Protein AF-A0A953QB71-F1 (afdb_monomer_lite)

Structure (mmCIF, N/CA/C/O backbone):
data_AF-A0A953QB71-F1
#
_entry.id   AF-A0A953QB71-F1
#
loop_
_atom_site.group_PDB
_atom_site.id
_atom_site.type_symbol
_atom_site.label_atom_id
_atom_site.label_alt_id
_atom_site.label_comp_id
_atom_site.label_asym_id
_atom_site.label_entity_id
_atom_site.label_seq_id
_atom_site.pdbx_PDB_ins_code
_atom_site.Cartn_x
_atom_site.Cartn_y
_atom_site.Cartn_z
_atom_site.occupancy
_atom_site.B_iso_or_equiv
_atom_site.auth_seq_id
_atom_site.auth_comp_id
_atom_site.auth_asym_id
_atom_site.auth_atom_id
_atom_site.pdbx_PDB_model_num
ATOM 1 N N . MET A 1 1 ? 0.866 -4.649 -77.206 1.00 40.03 1 MET A N 1
ATOM 2 C CA . MET A 1 1 ? 0.146 -5.845 -77.687 1.00 40.03 1 MET A CA 1
ATOM 3 C C . MET A 1 1 ? -0.414 -6.542 -76.457 1.00 40.03 1 MET A C 1
ATOM 5 O O . MET A 1 1 ? 0.351 -7.137 -75.714 1.00 40.03 1 MET A O 1
ATOM 9 N N . SER A 1 2 ? -1.701 -6.334 -76.179 1.00 46.75 2 SER A N 1
ATOM 10 C CA . SER A 1 2 ? -2.463 -7.038 -75.133 1.00 46.75 2 SER A CA 1
ATOM 11 C C . SER A 1 2 ? -2.874 -8.429 -75.635 1.00 46.75 2 SER A C 1
ATOM 13 O O . SER A 1 2 ? -2.916 -8.631 -76.852 1.00 46.75 2 SER A O 1
ATOM 15 N N . PRO A 1 3 ? -3.159 -9.384 -74.734 1.00 53.62 3 PRO A N 1
ATOM 16 C CA . PRO A 1 3 ? -4.562 -9.783 -74.500 1.00 53.62 3 PRO A CA 1
ATOM 17 C C . PRO A 1 3 ? -4.849 -10.086 -73.002 1.00 53.62 3 PRO A C 1
ATOM 19 O O . PRO A 1 3 ? -3.981 -10.564 -72.286 1.00 53.62 3 PRO A O 1
ATOM 22 N N . THR A 1 4 ? -5.943 -9.591 -72.415 1.00 41.16 4 THR A N 1
ATOM 23 C CA . THR A 1 4 ? -7.303 -10.184 -72.307 1.00 41.16 4 THR A CA 1
ATOM 24 C C . THR A 1 4 ? -7.547 -10.933 -70.986 1.00 41.16 4 THR A C 1
ATOM 26 O O . THR A 1 4 ? -6.951 -11.964 -70.698 1.00 41.16 4 THR A O 1
ATOM 29 N N . THR A 1 5 ? -8.487 -10.377 -70.219 1.00 43.94 5 THR A N 1
ATOM 30 C CA . THR A 1 5 ? -9.169 -10.856 -69.006 1.00 43.94 5 THR A CA 1
ATOM 31 C C . THR A 1 5 ? -9.955 -12.158 -69.210 1.00 43.94 5 THR A C 1
ATOM 33 O O . THR A 1 5 ? -10.605 -12.314 -70.239 1.00 43.94 5 THR A O 1
ATOM 36 N N . ALA A 1 6 ? -10.038 -13.009 -68.178 1.00 42.91 6 ALA A N 1
ATOM 37 C CA . ALA A 1 6 ? -11.195 -13.888 -67.974 1.00 42.91 6 ALA A CA 1
ATOM 38 C C . ALA A 1 6 ? -11.439 -14.174 -66.479 1.00 42.91 6 ALA A C 1
ATOM 40 O O . ALA A 1 6 ? -10.705 -14.914 -65.828 1.00 42.91 6 ALA A O 1
ATOM 41 N N . THR A 1 7 ? -12.509 -13.573 -65.967 1.00 37.69 7 THR A N 1
ATOM 42 C CA . THR A 1 7 ? -13.225 -13.935 -64.740 1.00 37.69 7 THR A CA 1
ATOM 43 C C . THR A 1 7 ? -13.902 -15.293 -64.922 1.00 37.69 7 THR A C 1
ATOM 45 O O . THR A 1 7 ? -14.541 -15.505 -65.950 1.00 37.69 7 THR A O 1
ATOM 48 N N . GLN A 1 8 ? -13.853 -16.175 -63.918 1.00 46.75 8 GLN A N 1
ATOM 49 C CA . GLN A 1 8 ? -14.804 -17.285 -63.808 1.00 46.75 8 GLN A CA 1
ATOM 50 C C . GLN A 1 8 ? -15.372 -17.383 -62.391 1.00 46.75 8 GLN A C 1
ATOM 52 O O . GLN A 1 8 ? -14.680 -17.666 -61.417 1.00 46.75 8 GLN A O 1
ATOM 57 N N . THR A 1 9 ? -16.672 -17.116 -62.331 1.00 35.12 9 THR A N 1
ATOM 58 C CA . THR A 1 9 ? -17.599 -17.379 -61.237 1.00 35.12 9 THR A CA 1
ATOM 59 C C . THR A 1 9 ? -18.043 -18.838 -61.332 1.00 35.12 9 THR A C 1
ATOM 61 O O . THR A 1 9 ? -18.484 -19.265 -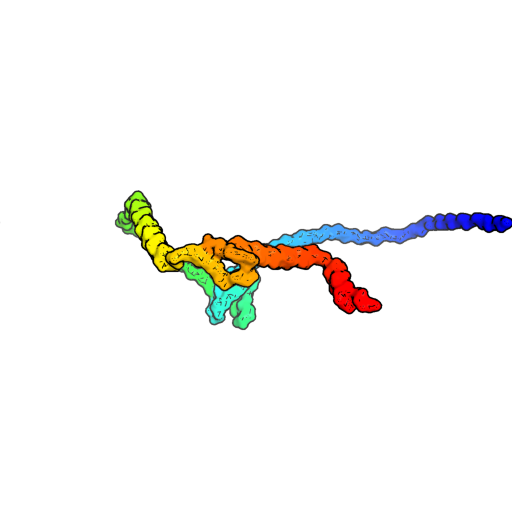62.396 1.00 35.12 9 THR A O 1
ATOM 64 N N . ALA A 1 10 ? -17.979 -19.591 -60.234 1.00 38.28 10 ALA A N 1
ATOM 65 C CA . ALA A 1 10 ? -18.634 -20.893 -60.124 1.00 38.28 10 ALA A CA 1
ATOM 66 C C . ALA A 1 10 ? -19.498 -20.919 -58.859 1.00 38.28 10 ALA A C 1
ATOM 68 O O . ALA A 1 10 ? -19.011 -21.013 -57.735 1.00 38.28 10 ALA A O 1
ATOM 69 N N . THR A 1 11 ? -20.803 -20.789 -59.077 1.00 34.62 11 THR A N 1
ATOM 70 C CA . THR A 1 11 ? -21.875 -21.067 -58.123 1.00 34.62 11 THR A CA 1
ATOM 71 C C . THR A 1 11 ? -22.169 -22.561 -58.157 1.00 34.62 11 THR A C 1
ATOM 73 O O . THR A 1 11 ? -22.487 -23.070 -59.227 1.00 34.62 11 THR A O 1
ATOM 76 N N . ILE A 1 12 ? -22.155 -23.248 -57.011 1.00 43.28 12 ILE A N 1
ATOM 77 C CA . ILE A 1 12 ? -22.913 -24.496 -56.835 1.00 43.28 12 ILE A CA 1
ATOM 78 C C . ILE A 1 12 ? -23.574 -24.479 -55.450 1.00 43.28 12 ILE A C 1
ATOM 80 O O . ILE A 1 12 ? -22.920 -24.269 -54.431 1.00 43.28 12 ILE A O 1
ATOM 84 N N . GLN A 1 13 ? -24.898 -24.631 -55.463 1.00 36.22 13 GLN A N 1
ATOM 85 C CA . GLN A 1 13 ? -25.812 -24.735 -54.326 1.00 36.22 13 GLN A CA 1
ATOM 86 C C . GLN A 1 13 ? -26.058 -26.206 -53.944 1.00 36.22 13 GLN A C 1
ATOM 88 O O . GLN A 1 13 ? -25.992 -27.085 -54.800 1.00 36.22 13 GLN A O 1
ATOM 93 N N . GLY A 1 14 ? -26.480 -26.421 -52.692 1.00 32.81 14 GLY A N 1
ATOM 94 C CA . GLY A 1 14 ? -27.093 -27.657 -52.176 1.00 32.81 14 GLY A CA 1
ATOM 95 C C . GLY A 1 14 ? -26.125 -28.457 -51.299 1.00 32.81 14 GLY A C 1
ATOM 96 O O . GLY A 1 14 ? -25.030 -28.775 -51.729 1.00 32.81 14 GLY A O 1
ATOM 97 N N . GLY A 1 15 ? -26.394 -28.810 -50.045 1.00 33.06 15 GLY A N 1
ATOM 98 C CA . GLY A 1 15 ? -27.622 -28.867 -49.257 1.00 33.06 15 GLY A CA 1
ATOM 99 C C . GLY A 1 15 ? -27.501 -30.121 -48.379 1.00 33.06 15 GLY A C 1
ATOM 100 O O . GLY A 1 15 ? -27.396 -31.214 -48.923 1.00 33.06 15 GLY A O 1
ATOM 101 N N . GLY A 1 16 ? -27.455 -29.991 -47.045 1.00 31.20 16 GLY A N 1
ATOM 102 C CA . GLY A 1 16 ? -27.314 -31.167 -46.174 1.00 31.20 16 GLY A CA 1
ATOM 103 C C . GLY A 1 16 ? -26.986 -30.899 -44.700 1.00 31.20 16 GLY A C 1
ATOM 104 O O . GLY A 1 16 ? -25.840 -31.025 -44.301 1.00 31.20 16 GLY A O 1
ATOM 105 N N . GLN A 1 17 ? -28.042 -30.631 -43.924 1.00 42.06 17 GLN A N 1
ATOM 106 C CA . GLN A 1 17 ? -28.232 -30.833 -42.472 1.00 42.06 17 GLN A CA 1
ATOM 107 C C . GLN A 1 17 ? -27.485 -29.957 -41.430 1.00 42.06 17 GLN A C 1
ATOM 109 O O . GLN A 1 17 ? -26.260 -29.973 -41.349 1.00 42.06 17 GLN A O 1
ATOM 114 N N . PRO A 1 18 ? -28.229 -29.268 -40.531 1.00 39.47 18 PRO A N 1
ATOM 115 C CA . PRO A 1 18 ? -27.667 -28.620 -39.352 1.00 39.47 18 PRO A CA 1
ATOM 116 C C . PRO A 1 18 ? -27.512 -29.626 -38.203 1.00 39.47 18 PRO A C 1
ATOM 118 O O . PRO A 1 18 ? -28.483 -30.222 -37.735 1.00 39.47 18 PRO A O 1
ATOM 121 N N . ILE A 1 19 ? -26.287 -29.779 -37.701 1.00 47.84 19 ILE A N 1
ATOM 122 C CA . ILE A 1 19 ? -26.039 -30.420 -36.410 1.00 47.84 19 ILE A CA 1
ATOM 123 C C . ILE A 1 19 ? -26.512 -29.430 -35.344 1.00 47.84 19 ILE A C 1
ATOM 125 O O . ILE A 1 19 ? -25.904 -28.380 -35.139 1.00 47.84 19 ILE A O 1
ATOM 129 N N . ALA A 1 20 ? -27.630 -29.740 -34.692 1.00 38.66 20 ALA A N 1
ATOM 130 C CA . ALA A 1 20 ? -28.132 -28.982 -33.559 1.00 38.66 20 ALA A CA 1
ATOM 131 C C . ALA A 1 20 ? -27.143 -29.104 -32.389 1.00 38.66 20 ALA A C 1
ATOM 133 O O . ALA A 1 20 ? -27.207 -30.030 -31.583 1.00 38.66 20 ALA A O 1
ATOM 134 N N . HIS A 1 21 ? -26.204 -28.166 -32.285 1.00 44.44 21 HIS A N 1
ATOM 135 C CA . HIS A 1 21 ? -25.543 -27.884 -31.021 1.00 44.44 21 HIS A CA 1
ATOM 136 C C . HIS A 1 21 ? -26.562 -27.182 -30.129 1.00 44.44 21 HIS A C 1
ATOM 138 O O . HIS A 1 21 ? -26.793 -25.979 -30.234 1.00 44.44 21 HIS A O 1
ATOM 144 N N . ALA A 1 22 ? -27.215 -27.974 -29.278 1.00 44.41 22 ALA A N 1
ATOM 145 C CA . ALA A 1 22 ? -27.935 -27.476 -28.121 1.00 44.41 22 ALA A CA 1
ATOM 146 C C . ALA A 1 22 ? -26.944 -26.679 -27.262 1.00 44.41 22 ALA A C 1
ATOM 148 O O . ALA A 1 22 ? -26.186 -27.234 -26.469 1.00 44.41 22 ALA A O 1
ATOM 149 N N . ASN A 1 23 ? -26.920 -25.367 -27.480 1.00 46.09 23 ASN A N 1
ATOM 150 C CA . ASN A 1 23 ? -26.159 -24.414 -26.698 1.00 46.09 23 ASN A CA 1
ATOM 151 C C . ASN A 1 23 ? -26.864 -24.286 -25.341 1.00 46.09 23 ASN A C 1
ATOM 153 O O . ASN A 1 23 ? -27.736 -23.439 -25.149 1.00 46.09 23 ASN A O 1
ATOM 157 N N . GLN A 1 24 ? -26.573 -25.214 -24.427 1.00 53.22 24 GLN A N 1
ATOM 158 C CA . GLN A 1 24 ? -26.956 -25.059 -23.031 1.00 53.22 24 GLN A CA 1
ATOM 159 C C . GLN A 1 24 ? -26.261 -23.802 -22.493 1.00 53.22 24 GLN A C 1
ATOM 161 O O . GLN A 1 24 ? -25.037 -23.702 -22.609 1.00 53.22 24 GLN A O 1
ATOM 166 N N . PRO A 1 25 ? -26.991 -22.850 -21.887 1.00 50.00 25 PRO A N 1
ATOM 167 C CA . PRO A 1 25 ? -26.343 -21.769 -21.165 1.00 50.00 25 PRO A CA 1
ATOM 168 C C . PRO A 1 25 ? -25.494 -22.390 -20.045 1.00 50.00 25 PRO A C 1
ATOM 170 O O . PRO A 1 25 ? -25.961 -23.325 -19.382 1.00 50.00 25 PRO A O 1
ATOM 173 N N . PRO A 1 26 ? -24.255 -21.921 -19.814 1.00 47.56 26 PRO A N 1
ATOM 174 C CA . PRO A 1 26 ? -23.462 -22.420 -18.707 1.00 47.56 26 PRO A CA 1
ATOM 175 C C . PRO A 1 26 ? -24.247 -22.162 -17.424 1.00 47.56 26 PRO A C 1
ATOM 177 O O . PRO A 1 26 ? -24.560 -21.016 -17.098 1.00 47.56 26 PRO A O 1
ATOM 180 N N . ALA A 1 27 ? -24.589 -23.239 -16.712 1.00 52.16 27 ALA A N 1
ATOM 181 C CA . ALA A 1 27 ? -25.122 -23.152 -15.365 1.00 52.16 27 ALA A CA 1
ATOM 182 C C . ALA A 1 27 ? -24.205 -22.213 -14.581 1.00 52.16 27 ALA A C 1
ATOM 184 O O . ALA A 1 27 ? -23.016 -22.504 -14.410 1.00 52.16 27 ALA A O 1
ATOM 185 N N . ALA A 1 28 ? -24.748 -21.064 -14.174 1.00 51.22 28 ALA A N 1
ATOM 186 C CA . ALA A 1 28 ? -24.052 -20.107 -13.343 1.00 51.22 28 ALA A CA 1
ATOM 187 C C . ALA A 1 28 ? -23.541 -20.870 -12.122 1.00 51.22 28 ALA A C 1
ATOM 189 O O . ALA A 1 28 ? -24.310 -21.269 -11.245 1.00 51.22 28 ALA A O 1
ATOM 190 N N . ARG A 1 29 ? -22.233 -21.137 -12.094 1.00 55.41 29 ARG A N 1
ATOM 191 C CA . ARG A 1 29 ? -21.569 -21.630 -10.898 1.00 55.41 29 ARG A CA 1
ATOM 192 C C . ARG A 1 29 ? -21.697 -20.494 -9.906 1.00 55.41 29 ARG A C 1
ATOM 194 O O . ARG A 1 29 ? -20.948 -19.526 -9.978 1.00 55.41 29 ARG A O 1
ATOM 201 N N . VAL A 1 30 ? -22.693 -20.584 -9.029 1.00 55.72 30 VAL A N 1
ATOM 202 C CA . VAL A 1 30 ? -22.772 -19.748 -7.838 1.00 55.72 30 VAL A CA 1
ATOM 203 C C . VAL A 1 30 ? -21.453 -19.990 -7.124 1.00 55.72 30 VAL A C 1
ATOM 205 O O . VAL A 1 30 ? -21.233 -21.075 -6.587 1.00 55.72 30 VAL A O 1
ATOM 208 N N . ALA A 1 31 ? -20.533 -19.032 -7.237 1.00 57.47 31 ALA A N 1
ATOM 209 C CA . ALA A 1 31 ? -19.240 -19.106 -6.593 1.00 57.47 31 ALA A CA 1
ATOM 210 C C . ALA A 1 31 ? -19.512 -19.356 -5.110 1.00 57.47 31 ALA A C 1
ATOM 212 O O . ALA A 1 31 ? -20.101 -18.520 -4.420 1.00 57.47 31 ALA A O 1
ATOM 213 N N . SER A 1 32 ? -19.187 -20.561 -4.638 1.00 63.44 32 SER A N 1
ATOM 214 C CA . SER A 1 32 ? -19.347 -20.901 -3.236 1.00 63.44 32 SER A CA 1
ATOM 215 C C . SER A 1 32 ? -18.471 -19.932 -2.462 1.00 63.44 32 SER A C 1
ATOM 217 O O . SER A 1 32 ? -17.256 -19.909 -2.671 1.00 63.44 32 SER A O 1
ATOM 219 N N . LYS A 1 33 ? -19.103 -19.112 -1.618 1.00 69.00 33 LYS A N 1
ATOM 220 C CA . LYS A 1 33 ? -18.431 -18.185 -0.703 1.00 69.00 33 LYS A CA 1
ATOM 221 C C . LYS A 1 33 ? -17.224 -18.899 -0.085 1.00 69.00 33 LYS A C 1
ATOM 223 O O . LYS A 1 33 ? -17.383 -20.061 0.309 1.00 69.00 33 LYS A O 1
ATOM 228 N N . PRO A 1 34 ? -16.043 -18.260 -0.020 1.00 70.44 34 PRO A N 1
ATOM 229 C CA . PRO A 1 34 ? -14.861 -18.903 0.532 1.00 70.44 34 PRO A CA 1
ATOM 230 C C . PRO A 1 34 ? -15.196 -19.401 1.937 1.00 70.44 34 PRO A C 1
ATOM 232 O O . PRO A 1 34 ? -15.633 -18.635 2.798 1.00 70.44 34 PRO A O 1
ATOM 235 N N . ALA A 1 35 ? -15.080 -20.713 2.142 1.00 80.31 35 ALA A N 1
ATOM 236 C CA . ALA A 1 35 ? -15.343 -21.307 3.438 1.00 80.31 35 ALA A CA 1
ATOM 237 C C . ALA A 1 35 ? -14.288 -20.786 4.418 1.00 80.31 35 ALA A C 1
ATOM 239 O O . ALA A 1 35 ? -13.093 -21.001 4.217 1.00 80.31 35 ALA A O 1
ATOM 240 N N . GLY A 1 36 ? -14.729 -20.098 5.472 1.00 87.50 36 GLY A N 1
ATOM 241 C CA . GLY A 1 36 ? -13.851 -19.707 6.570 1.00 87.50 36 GLY A CA 1
ATOM 242 C C . GLY A 1 36 ? -13.292 -20.926 7.310 1.00 87.50 36 GLY A C 1
ATOM 243 O O . GLY A 1 36 ? -13.640 -22.079 7.035 1.00 87.50 36 GLY A O 1
ATOM 244 N N . PHE A 1 37 ? -12.433 -20.684 8.292 1.00 90.19 37 PHE A N 1
ATOM 245 C CA . PHE A 1 37 ? -11.950 -21.743 9.173 1.00 90.19 37 PHE A CA 1
ATOM 246 C C . PHE A 1 37 ? -13.048 -22.153 10.164 1.00 90.19 37 PHE A C 1
ATOM 248 O O . PHE A 1 37 ? -13.728 -21.305 10.734 1.00 90.19 37 PHE A O 1
ATOM 255 N N . GLY A 1 38 ? -13.239 -23.462 10.351 1.00 90.12 38 GLY A N 1
ATOM 256 C CA . GLY A 1 38 ? -14.113 -23.991 11.402 1.00 90.12 38 GLY A CA 1
ATOM 257 C C . GLY A 1 38 ? -13.363 -24.174 12.722 1.00 90.12 38 GLY A C 1
ATOM 258 O O . GLY A 1 38 ? -12.153 -23.970 12.786 1.00 90.12 38 GLY A O 1
ATOM 259 N N . LEU A 1 39 ? -14.066 -24.637 13.758 1.00 92.06 39 LEU A N 1
ATOM 260 C CA . LEU A 1 39 ? -13.482 -24.966 15.066 1.00 92.06 39 LEU A CA 1
ATOM 261 C C . LEU A 1 39 ? -12.329 -25.982 14.946 1.00 92.06 39 LEU A C 1
ATOM 263 O O . LEU A 1 39 ? -12.334 -26.806 14.017 1.00 92.06 39 LEU A O 1
ATOM 267 N N . PRO A 1 40 ? -11.346 -25.947 15.864 1.00 94.12 40 PRO A N 1
ATOM 268 C CA . PRO A 1 40 ? -10.168 -26.796 15.773 1.00 94.12 40 PRO A CA 1
ATOM 269 C C . PRO A 1 40 ? -10.548 -28.273 15.899 1.00 94.12 40 PRO A C 1
ATOM 271 O O . PRO A 1 40 ? -11.559 -28.632 16.506 1.00 94.12 40 PRO A O 1
ATOM 274 N N . CYS A 1 41 ? -9.740 -29.155 15.315 1.00 94.62 41 CYS A N 1
ATOM 275 C CA . CYS A 1 41 ? -9.927 -30.592 15.477 1.00 94.62 41 CYS A CA 1
ATOM 276 C C . CYS A 1 41 ? -9.815 -30.995 16.956 1.00 94.62 41 CYS A C 1
ATOM 278 O O . CYS A 1 41 ? -8.875 -30.586 17.633 1.00 94.62 41 CYS A O 1
ATOM 280 N N . ALA A 1 42 ? -10.716 -31.851 17.441 1.00 94.19 42 ALA A N 1
ATOM 281 C CA . ALA A 1 42 ? -10.694 -32.319 18.827 1.00 94.19 42 ALA A CA 1
ATOM 282 C C . ALA A 1 42 ? -9.425 -33.126 19.170 1.00 94.19 42 ALA A C 1
ATOM 284 O O . ALA A 1 42 ? -8.942 -33.070 20.296 1.00 94.19 42 ALA A O 1
ATOM 285 N N . LYS A 1 43 ? -8.851 -33.840 18.189 1.00 92.69 43 LYS A N 1
ATOM 286 C CA . LYS A 1 43 ? -7.681 -34.710 18.394 1.00 92.69 43 LYS A CA 1
ATOM 287 C C . LYS A 1 43 ? -6.350 -33.963 18.312 1.00 92.69 43 LYS A C 1
ATOM 289 O O . LYS A 1 43 ? -5.521 -34.099 19.201 1.00 92.69 43 LYS A O 1
ATOM 294 N N . CYS A 1 44 ? -6.132 -33.184 17.250 1.00 94.19 44 CYS A N 1
ATOM 295 C CA . CYS A 1 44 ? -4.839 -32.528 16.993 1.00 94.19 44 CYS A CA 1
ATOM 296 C C . CYS A 1 44 ? -4.861 -31.000 17.141 1.00 94.19 44 CYS A C 1
ATOM 298 O O . CYS A 1 44 ? -3.846 -30.355 16.905 1.00 94.19 44 CYS A O 1
ATOM 300 N N . LYS A 1 45 ? -6.007 -30.407 17.507 1.00 93.56 45 LYS A N 1
ATOM 301 C CA . LYS A 1 45 ? -6.201 -28.960 17.735 1.00 93.56 45 LYS A CA 1
ATOM 302 C C . LYS A 1 45 ? -5.939 -28.056 16.520 1.00 93.56 45 LYS A C 1
ATOM 304 O O . LYS A 1 45 ? -5.976 -26.837 16.642 1.00 93.56 45 LYS A O 1
ATOM 309 N N . THR A 1 46 ? -5.738 -28.625 15.332 1.00 92.75 46 THR A N 1
ATOM 310 C CA . THR A 1 46 ? -5.525 -27.864 14.095 1.00 92.75 46 THR A CA 1
ATOM 311 C C . THR A 1 46 ? -6.827 -27.247 13.592 1.00 92.75 46 THR A C 1
ATOM 313 O O . THR A 1 46 ? -7.843 -27.941 13.481 1.00 92.75 46 THR A O 1
ATOM 316 N N . TYR A 1 47 ? -6.783 -25.965 13.233 1.00 93.56 47 TYR A N 1
ATOM 317 C CA . TYR A 1 47 ? -7.856 -25.283 12.511 1.00 93.56 47 TYR A CA 1
ATOM 318 C C . TYR A 1 47 ? -7.833 -25.670 11.033 1.00 93.56 47 TYR A C 1
ATOM 320 O O . TYR A 1 47 ? -6.779 -25.722 10.405 1.00 93.56 47 TYR A O 1
ATOM 328 N N . TYR A 1 48 ? -9.003 -25.951 10.469 1.00 92.50 48 TYR A N 1
ATOM 329 C CA . TYR A 1 48 ? -9.140 -26.330 9.065 1.00 92.50 48 TYR A CA 1
ATOM 330 C C . TYR A 1 48 ? -10.482 -25.853 8.508 1.00 92.50 48 TYR A C 1
ATOM 332 O O . TYR A 1 48 ? -11.427 -25.616 9.273 1.00 92.50 48 TYR A O 1
ATOM 340 N N . ALA A 1 49 ? -10.547 -25.696 7.184 1.00 92.88 49 ALA A N 1
ATOM 341 C CA . ALA A 1 49 ? -11.672 -25.087 6.478 1.00 92.88 49 ALA A CA 1
ATOM 342 C C . ALA A 1 49 ? -13.016 -25.705 6.898 1.00 92.88 49 ALA A C 1
ATOM 344 O O . ALA A 1 49 ? -13.128 -26.923 7.042 1.00 92.88 49 ALA A O 1
ATOM 345 N N . ALA A 1 50 ? -14.024 -24.869 7.148 1.00 90.19 50 ALA A N 1
ATOM 346 C CA . ALA A 1 50 ? -15.304 -25.276 7.733 1.00 90.19 50 ALA A CA 1
ATOM 347 C C . ALA A 1 50 ? -16.097 -26.239 6.834 1.00 90.19 50 ALA A C 1
ATOM 349 O O . ALA A 1 50 ? -16.873 -27.054 7.326 1.00 90.19 50 ALA A O 1
ATOM 350 N N . ASN A 1 51 ? -15.873 -26.175 5.521 1.00 89.94 51 ASN A N 1
ATOM 351 C CA . ASN A 1 51 ? -16.470 -27.076 4.538 1.00 89.94 51 ASN A CA 1
ATOM 352 C C . ASN A 1 51 ? -15.858 -28.489 4.554 1.00 89.94 51 ASN A C 1
ATOM 354 O O . ASN A 1 51 ? -16.482 -29.427 4.059 1.00 89.94 51 ASN A O 1
ATOM 358 N N . LEU A 1 52 ? -14.661 -28.668 5.120 1.00 90.56 52 LEU A N 1
ATOM 359 C CA . LEU A 1 52 ? -14.056 -29.986 5.285 1.00 90.56 52 LEU A CA 1
ATOM 360 C C . LEU A 1 52 ? -14.640 -30.666 6.531 1.00 90.56 52 LEU A C 1
ATOM 362 O O . LEU A 1 52 ? -14.584 -30.131 7.640 1.00 90.56 52 LEU A O 1
ATOM 366 N N . LYS A 1 53 ? -15.187 -31.873 6.354 1.00 89.19 53 LYS A N 1
ATOM 367 C CA . LYS A 1 53 ? -15.758 -32.690 7.445 1.00 89.19 53 LYS A CA 1
ATOM 368 C C . LYS A 1 53 ? -14.712 -33.503 8.215 1.00 89.19 53 LYS A C 1
ATOM 370 O O . LYS A 1 53 ? -15.012 -34.046 9.271 1.00 89.19 53 LYS A O 1
ATOM 375 N N . VAL A 1 54 ? -13.508 -33.620 7.662 1.00 93.62 54 VAL A N 1
ATOM 376 C CA . VAL A 1 54 ? -12.423 -34.449 8.190 1.00 93.62 54 VAL A CA 1
ATOM 377 C C . VAL A 1 54 ? -11.181 -33.586 8.350 1.00 93.62 54 VAL A C 1
ATOM 379 O O . VAL A 1 54 ? -10.831 -32.825 7.448 1.00 93.62 54 VAL A O 1
ATOM 382 N N . CYS A 1 55 ? -10.507 -33.714 9.491 1.00 93.94 55 CYS A N 1
ATOM 383 C CA . CYS A 1 55 ? -9.251 -33.032 9.745 1.00 93.94 55 CYS A CA 1
ATOM 384 C C . CYS A 1 55 ? -8.178 -33.508 8.746 1.00 93.94 55 CYS A C 1
ATOM 386 O O . CYS A 1 55 ? -7.879 -34.704 8.718 1.00 93.94 55 CYS A O 1
ATOM 388 N N . PRO A 1 56 ? -7.537 -32.607 7.980 1.00 93.56 56 PRO A N 1
ATOM 389 C CA . PRO A 1 56 ? -6.510 -32.986 7.008 1.00 93.56 56 PRO A CA 1
ATOM 390 C C . PRO A 1 56 ? -5.229 -33.533 7.659 1.00 93.56 56 PRO A C 1
ATOM 392 O O . PRO A 1 56 ? -4.435 -34.177 6.985 1.00 93.56 56 PRO A O 1
ATOM 395 N N . VAL A 1 57 ? -5.033 -33.303 8.963 1.00 94.50 57 VAL A N 1
ATOM 396 C CA . VAL A 1 57 ? -3.830 -33.721 9.698 1.00 94.50 57 VAL A CA 1
ATOM 397 C C . VAL A 1 57 ? -3.992 -35.120 10.288 1.00 94.50 57 VAL A C 1
ATOM 399 O O . VAL A 1 57 ? -3.221 -36.021 9.982 1.00 94.50 57 VAL A O 1
ATOM 402 N N . CYS A 1 58 ? -5.005 -35.326 11.132 1.00 94.56 58 CYS A N 1
ATOM 403 C CA . CYS A 1 58 ? -5.172 -36.581 11.876 1.00 94.56 58 CYS A CA 1
ATOM 404 C C . CYS A 1 58 ? -6.315 -37.467 11.362 1.00 94.56 58 CYS A C 1
ATOM 406 O O . CYS A 1 58 ? -6.603 -38.501 11.961 1.00 94.56 58 CYS A O 1
ATOM 408 N N . LYS A 1 59 ? -7.007 -37.049 10.292 1.00 93.31 59 LYS A N 1
ATOM 409 C CA . LYS A 1 59 ? -8.188 -37.722 9.722 1.00 93.31 59 LYS A CA 1
ATOM 410 C C . LYS A 1 59 ? -9.348 -37.922 10.709 1.00 93.31 59 LYS A C 1
ATOM 412 O O . LYS A 1 59 ? -10.273 -38.682 10.440 1.00 93.31 59 LYS A O 1
ATOM 417 N N . GLY A 1 60 ? -9.326 -37.228 11.848 1.00 89.44 60 GLY A N 1
ATOM 418 C CA . GLY A 1 60 ? -10.438 -37.192 12.791 1.00 89.44 60 GLY A CA 1
ATOM 419 C C . GLY A 1 60 ? -11.634 -36.434 12.218 1.00 89.44 60 GLY A C 1
ATOM 420 O O . GLY A 1 60 ? -11.465 -35.431 11.526 1.00 89.44 60 GLY A O 1
ATOM 421 N N . THR A 1 61 ? -12.839 -36.902 12.523 1.00 90.50 61 THR A N 1
ATOM 422 C CA . THR A 1 61 ? -14.114 -36.269 12.139 1.00 90.50 61 THR A CA 1
ATOM 423 C C . THR A 1 61 ? -14.616 -35.272 13.183 1.00 90.50 61 THR A C 1
ATOM 425 O O . THR A 1 61 ? -15.492 -34.459 12.904 1.00 90.50 61 THR A O 1
ATOM 428 N N . GLU A 1 62 ? -14.055 -35.315 14.389 1.00 90.25 62 GLU A N 1
ATOM 429 C CA . GLU A 1 62 ? -14.508 -34.514 15.520 1.00 90.25 62 GLU A CA 1
ATOM 430 C C . GLU A 1 62 ? -13.807 -33.151 15.563 1.00 90.25 62 GLU A C 1
ATOM 432 O O . GLU A 1 62 ? -12.574 -33.033 15.476 1.00 90.25 62 GLU A O 1
ATOM 437 N N . ARG A 1 63 ? -14.615 -32.104 15.728 1.00 92.69 63 ARG A N 1
ATOM 438 C CA . ARG A 1 63 ? -14.178 -30.745 16.055 1.00 92.69 63 ARG A CA 1
ATOM 439 C C . ARG A 1 63 ? -14.495 -30.466 17.516 1.00 92.69 63 ARG A C 1
ATOM 441 O O . ARG A 1 63 ? -15.413 -31.061 18.072 1.00 92.69 63 ARG A O 1
ATOM 448 N N . VAL A 1 64 ? -13.743 -29.558 18.126 1.00 90.06 64 VAL A N 1
ATOM 449 C CA . VAL A 1 64 ? -14.065 -29.054 19.463 1.00 90.06 64 VAL A CA 1
ATOM 450 C C . VAL A 1 64 ? -15.453 -28.418 19.393 1.00 90.06 64 VAL A C 1
ATOM 452 O O . VAL A 1 64 ? -15.674 -27.536 18.565 1.00 90.06 64 VAL A O 1
ATOM 455 N N . ALA A 1 65 ? -16.397 -28.903 20.202 1.00 80.62 65 ALA A N 1
ATOM 456 C CA . ALA A 1 65 ? -17.709 -28.277 20.315 1.00 80.62 65 ALA A CA 1
ATOM 457 C C . ALA A 1 65 ? -17.531 -26.840 20.835 1.00 80.62 65 ALA A C 1
ATOM 459 O O . ALA A 1 65 ? -16.646 -26.615 21.666 1.00 80.62 65 ALA A O 1
ATOM 460 N N . PRO A 1 66 ? -18.342 -25.863 20.385 1.00 71.88 66 PRO A N 1
ATOM 461 C CA . PRO A 1 66 ? -18.392 -24.577 21.061 1.00 71.88 66 PRO A CA 1
ATOM 462 C C . PRO A 1 66 ? -18.638 -24.855 22.540 1.00 71.88 66 PRO A C 1
ATOM 464 O O . PRO A 1 66 ? -19.588 -25.564 22.878 1.00 71.88 66 PRO A O 1
ATOM 467 N N . ALA A 1 67 ? -17.777 -24.340 23.415 1.00 70.81 67 ALA A N 1
ATOM 468 C CA . ALA A 1 67 ? -18.083 -24.326 24.831 1.00 70.81 67 ALA A CA 1
ATOM 469 C C . ALA A 1 67 ? -19.274 -23.378 24.998 1.00 70.81 67 ALA A C 1
ATOM 471 O O . ALA A 1 67 ? -19.109 -22.166 25.121 1.00 70.81 67 ALA A O 1
ATOM 472 N N . VAL A 1 68 ? -20.486 -23.922 24.906 1.00 58.06 68 VAL A N 1
ATOM 473 C CA . VAL A 1 68 ? -21.687 -23.225 25.339 1.00 58.06 68 VAL A CA 1
ATOM 474 C C . VAL A 1 68 ? -21.549 -23.178 26.848 1.00 58.06 68 VAL A C 1
ATOM 476 O O . VAL A 1 68 ? -21.858 -24.143 27.542 1.00 58.06 68 VAL A O 1
ATOM 479 N N . ALA A 1 69 ? -20.976 -22.090 27.354 1.00 55.16 69 ALA A N 1
ATOM 480 C CA . ALA A 1 69 ? -21.120 -21.775 28.756 1.00 55.16 69 ALA A CA 1
ATOM 481 C C . ALA A 1 69 ? -22.626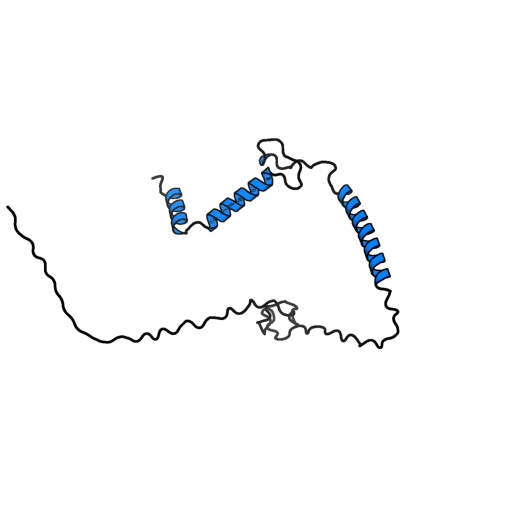 -21.656 28.990 1.00 55.16 69 ALA A C 1
ATOM 483 O O . ALA A 1 69 ? -23.261 -20.716 28.511 1.00 55.16 69 ALA A O 1
ATOM 484 N N . THR A 1 70 ? -23.214 -22.646 29.658 1.00 54.47 70 THR A N 1
ATOM 485 C CA . THR A 1 70 ? -24.536 -22.501 30.250 1.00 54.47 70 THR A CA 1
ATOM 486 C C . THR A 1 70 ? -24.368 -21.432 31.312 1.00 54.47 70 THR A C 1
ATOM 488 O O . THR A 1 70 ? -23.954 -21.721 32.431 1.00 54.47 70 THR A O 1
ATOM 491 N N . ILE A 1 71 ? -24.581 -20.174 30.932 1.00 59.12 71 ILE A N 1
ATOM 492 C CA . ILE A 1 71 ? -24.719 -19.093 31.894 1.00 59.12 71 ILE A CA 1
ATOM 493 C C . ILE A 1 71 ? -25.949 -19.501 32.709 1.00 59.12 71 ILE A C 1
ATOM 495 O O . ILE A 1 71 ? -27.027 -19.618 32.114 1.00 59.12 71 ILE A O 1
ATOM 499 N N . PRO A 1 72 ? -25.826 -19.828 34.010 1.00 56.00 72 PRO A N 1
ATOM 500 C CA . PRO A 1 72 ? -27.017 -19.999 34.820 1.00 56.00 72 PRO A CA 1
ATOM 501 C C . PRO A 1 72 ? -27.809 -18.705 34.669 1.00 56.00 72 PRO A C 1
ATOM 503 O O . PRO A 1 72 ? -27.251 -17.624 34.857 1.00 56.00 72 PRO A O 1
ATOM 506 N N . ALA A 1 73 ? -29.072 -18.806 34.250 1.00 57.09 73 ALA A N 1
ATOM 507 C CA . ALA A 1 73 ? -29.972 -17.669 34.289 1.00 57.09 73 ALA A CA 1
ATOM 508 C C . ALA A 1 73 ? -29.980 -17.206 35.743 1.00 57.09 73 ALA A C 1
ATOM 510 O O . ALA A 1 73 ? -30.519 -17.895 36.612 1.00 57.09 73 ALA A O 1
ATOM 511 N N . ALA A 1 74 ? -29.267 -16.115 36.014 1.00 55.53 74 ALA A N 1
ATOM 512 C CA . ALA A 1 74 ? -29.215 -15.542 37.334 1.00 55.53 74 ALA A CA 1
ATOM 513 C C . ALA A 1 74 ? -30.664 -15.239 37.716 1.00 55.53 74 ALA A C 1
ATOM 515 O O . ALA A 1 74 ? -31.350 -14.466 37.045 1.00 55.53 74 ALA A O 1
ATOM 516 N N . THR A 1 75 ? -31.152 -15.884 38.777 1.00 56.84 75 THR A N 1
ATOM 517 C CA . THR A 1 75 ? -32.212 -15.297 39.596 1.00 56.84 75 THR A CA 1
ATOM 518 C C . THR A 1 75 ? -31.838 -13.833 39.802 1.00 56.84 75 THR A C 1
ATOM 520 O O . THR A 1 75 ? -30.675 -13.598 40.144 1.00 56.84 75 THR A O 1
ATOM 523 N N . PRO A 1 76 ? -32.751 -12.865 39.599 1.00 48.25 76 PRO A N 1
ATOM 524 C CA . PRO A 1 76 ? -32.466 -11.471 39.883 1.00 48.25 76 PRO A CA 1
ATOM 525 C C . PRO A 1 76 ? -32.384 -11.335 41.405 1.00 48.25 76 PRO A C 1
ATOM 527 O O . PRO A 1 76 ? -33.324 -10.920 42.076 1.00 48.25 76 PRO A O 1
ATOM 530 N N . LEU A 1 77 ? -31.255 -11.756 41.973 1.00 48.56 77 LEU A N 1
ATOM 531 C CA . LEU A 1 77 ? -30.740 -11.121 43.161 1.00 48.56 77 LEU A CA 1
ATOM 532 C C . LEU A 1 77 ? -30.581 -9.667 42.736 1.00 48.56 77 LEU A C 1
ATOM 534 O O . LEU A 1 77 ? -30.046 -9.414 41.659 1.00 48.56 77 LEU A O 1
ATOM 538 N N . SER A 1 78 ? -31.152 -8.753 43.510 1.00 53.12 78 SER A N 1
ATOM 539 C CA . SER A 1 78 ? -31.064 -7.317 43.278 1.00 53.12 78 SER A CA 1
ATOM 540 C C . SER A 1 78 ? -29.594 -6.899 43.383 1.00 53.12 78 SER A C 1
ATOM 542 O O . SER A 1 78 ? -29.143 -6.408 44.411 1.00 53.12 78 SER A O 1
ATOM 544 N N . GLU A 1 79 ? -28.818 -7.199 42.347 1.00 57.00 79 GLU A N 1
ATOM 545 C CA . GLU A 1 79 ? -27.542 -6.586 42.056 1.00 57.00 79 GLU A CA 1
ATOM 546 C C . GLU A 1 79 ? -27.929 -5.173 41.665 1.00 57.00 79 GLU A C 1
ATOM 548 O O . GLU A 1 79 ? -28.575 -4.957 40.639 1.00 57.00 79 GLU A O 1
ATOM 553 N N . GLU A 1 80 ? -27.659 -4.238 42.572 1.00 62.66 80 GLU A N 1
ATOM 554 C CA . GLU A 1 80 ? -27.782 -2.814 42.326 1.00 62.66 80 GLU A CA 1
ATOM 555 C C . GLU A 1 80 ? -26.989 -2.526 41.054 1.00 62.66 80 GLU A C 1
ATOM 557 O O . GLU A 1 80 ? -25.762 -2.450 41.086 1.00 62.66 80 GLU A O 1
ATOM 562 N N . THR A 1 81 ? -27.673 -2.493 39.908 1.00 55.16 81 THR A N 1
ATOM 563 C CA . THR A 1 81 ? -27.058 -2.155 38.631 1.00 55.16 81 THR A CA 1
ATOM 564 C C . THR A 1 81 ? -26.449 -0.782 38.843 1.00 55.16 81 THR A C 1
ATOM 566 O O . THR A 1 81 ? -27.223 0.154 39.077 1.00 55.16 81 THR A O 1
ATOM 569 N N . PRO A 1 82 ? -25.108 -0.652 38.845 1.00 65.31 82 PRO A N 1
ATOM 570 C CA . PRO A 1 82 ? -24.485 0.623 39.135 1.00 65.31 82 PRO A CA 1
ATOM 571 C C . PRO A 1 82 ? -25.038 1.637 38.145 1.00 65.31 82 PRO A C 1
ATOM 573 O O . PRO A 1 82 ? -25.147 1.330 36.953 1.00 65.31 82 PRO A O 1
ATOM 576 N N . ASP A 1 83 ? -25.455 2.796 38.654 1.00 81.06 83 ASP A N 1
ATOM 577 C CA . ASP A 1 83 ? -26.066 3.839 37.841 1.00 81.06 83 ASP A CA 1
ATOM 578 C C . ASP A 1 83 ? -25.208 4.079 36.592 1.00 81.06 83 ASP A C 1
ATOM 580 O O . ASP A 1 83 ? -24.010 4.370 36.679 1.00 81.06 83 ASP A O 1
ATOM 584 N N . LEU A 1 84 ? -25.823 3.911 35.420 1.00 79.81 84 LEU A N 1
ATOM 585 C CA . LEU A 1 84 ? -25.140 4.007 34.134 1.00 79.81 84 LEU A CA 1
ATOM 586 C C . LEU A 1 84 ? -24.458 5.371 33.980 1.00 79.81 84 LEU A C 1
ATOM 588 O O . LEU A 1 84 ? -23.376 5.444 33.398 1.00 79.81 84 LEU A O 1
ATOM 592 N N . ALA A 1 85 ? -25.039 6.424 34.566 1.00 84.38 85 ALA A N 1
ATOM 593 C CA . ALA A 1 85 ? -24.450 7.757 34.569 1.00 84.38 85 ALA A CA 1
ATOM 594 C C . ALA A 1 85 ? -23.155 7.831 35.398 1.00 84.38 85 ALA A C 1
ATOM 596 O O . ALA A 1 85 ? -22.208 8.517 35.009 1.00 84.38 85 ALA A O 1
ATOM 597 N N . VAL A 1 86 ? -23.072 7.097 36.513 1.00 87.88 86 VAL A N 1
ATOM 598 C CA . VAL A 1 86 ? -21.858 7.014 37.341 1.00 87.88 86 VAL A CA 1
ATOM 599 C C . VAL A 1 86 ? -20.762 6.247 36.604 1.00 87.88 86 VAL A C 1
ATOM 601 O O . VAL A 1 86 ? -19.630 6.724 36.528 1.00 87.88 86 VAL A O 1
ATOM 604 N N . LEU A 1 87 ? -21.097 5.111 35.988 1.00 87.00 87 LEU A N 1
ATOM 605 C CA . LEU A 1 87 ? -20.141 4.323 35.202 1.00 87.00 87 LEU A CA 1
ATOM 606 C C . LEU A 1 87 ? -19.606 5.094 33.990 1.00 87.00 87 LEU A C 1
ATOM 608 O O . LEU A 1 87 ? -18.422 4.997 33.661 1.00 87.00 87 LEU A O 1
ATOM 612 N N . GLU A 1 88 ? -20.453 5.875 33.322 1.00 90.81 88 GLU A N 1
ATOM 613 C CA . GLU A 1 88 ? -20.029 6.725 32.211 1.00 90.81 88 GLU A CA 1
ATOM 614 C C . GLU A 1 88 ? -19.104 7.854 32.691 1.00 90.81 88 GLU A C 1
ATOM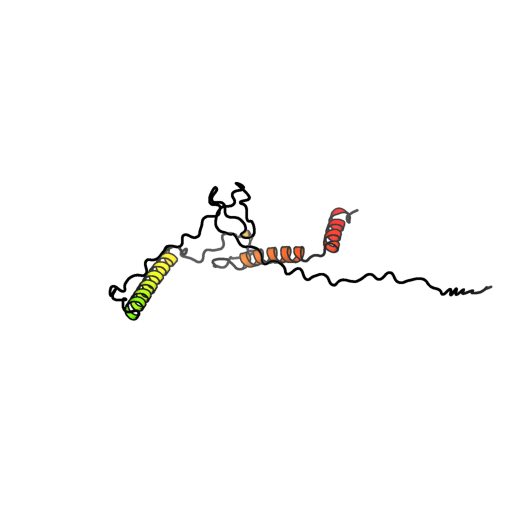 616 O O . GLU A 1 88 ? -18.056 8.090 32.084 1.00 90.81 88 GLU A O 1
ATOM 621 N N . ALA A 1 89 ? -19.400 8.470 33.840 1.00 92.56 89 ALA A N 1
ATOM 622 C CA . ALA A 1 89 ? -18.527 9.469 34.452 1.00 92.56 89 ALA A CA 1
ATOM 623 C C . ALA A 1 89 ? -17.158 8.891 34.869 1.00 92.56 89 ALA A C 1
ATOM 625 O O . ALA A 1 89 ? -16.124 9.534 34.662 1.00 92.56 89 ALA A O 1
ATOM 626 N N . GLU A 1 90 ? -17.117 7.678 35.426 1.00 93.31 90 GLU A N 1
ATOM 627 C CA . GLU A 1 90 ? -15.869 6.976 35.751 1.00 93.31 90 GLU A CA 1
ATOM 628 C C . GLU A 1 90 ? -15.081 6.601 34.494 1.00 93.31 90 GLU A C 1
ATOM 630 O O . GLU A 1 90 ? -13.869 6.823 34.430 1.00 93.31 90 GLU A O 1
ATOM 635 N N . ARG A 1 91 ? -15.767 6.115 33.453 1.00 94.69 91 ARG A N 1
ATOM 636 C CA . ARG A 1 91 ? -15.164 5.822 32.149 1.00 94.69 91 ARG A CA 1
ATOM 637 C C . ARG A 1 91 ? -14.522 7.064 31.546 1.00 94.69 91 ARG A C 1
ATOM 639 O O . ARG A 1 91 ? -13.401 6.987 31.044 1.00 94.69 91 ARG A O 1
ATOM 646 N N . GLU A 1 92 ? -15.201 8.205 31.586 1.00 95.75 92 GLU A N 1
ATOM 647 C CA . GLU A 1 92 ? -14.645 9.458 31.084 1.00 95.75 92 GLU A CA 1
ATOM 648 C C . GLU A 1 92 ? -13.415 9.911 31.871 1.00 95.75 92 GLU A C 1
ATOM 650 O O . GLU A 1 92 ? -12.445 10.375 31.267 1.00 95.75 92 GLU A O 1
ATOM 655 N N . ARG A 1 93 ? -13.436 9.785 33.205 1.00 95.75 93 ARG A N 1
ATOM 656 C CA . ARG A 1 93 ? -12.278 10.103 34.055 1.00 95.75 93 ARG A CA 1
ATOM 657 C C . ARG A 1 93 ? -11.094 9.210 33.712 1.00 95.75 93 ARG A C 1
ATOM 659 O O . ARG A 1 93 ? -10.016 9.723 33.416 1.00 95.75 93 ARG A O 1
ATOM 666 N N . PHE A 1 94 ? -11.324 7.902 33.635 1.00 96.31 94 PHE A N 1
ATOM 667 C CA . PHE A 1 94 ? -10.304 6.932 33.262 1.00 96.31 94 PHE A CA 1
ATOM 668 C C . PHE A 1 94 ? -9.722 7.224 31.876 1.00 96.31 94 PHE A C 1
ATOM 670 O O . PHE A 1 94 ? -8.508 7.252 31.704 1.00 96.31 94 PHE A O 1
ATOM 677 N N . LEU A 1 95 ? -10.567 7.503 30.878 1.00 96.44 95 LEU A N 1
ATOM 678 C CA . LEU A 1 95 ? -10.108 7.829 29.527 1.00 96.44 95 LEU A CA 1
ATOM 679 C C . LEU A 1 95 ? -9.280 9.116 29.493 1.00 96.44 95 LEU A C 1
ATOM 681 O O . LEU A 1 95 ? -8.292 9.179 28.758 1.00 96.44 95 LEU A O 1
ATOM 685 N N . ARG A 1 96 ? -9.648 10.134 30.280 1.00 96.06 96 ARG A N 1
ATOM 686 C CA . ARG A 1 96 ? -8.866 11.374 30.396 1.00 96.06 96 ARG A CA 1
ATOM 687 C C . ARG A 1 96 ? -7.501 11.116 31.027 1.00 96.06 96 ARG A C 1
ATOM 689 O O . ARG A 1 96 ? -6.498 11.567 30.477 1.00 96.06 96 ARG A O 1
ATOM 696 N N . GLU A 1 97 ? -7.451 10.372 32.126 1.00 96.00 97 GLU A N 1
ATOM 697 C CA . GLU A 1 97 ? -6.203 10.029 32.818 1.00 96.00 97 GLU A CA 1
ATOM 698 C C . GLU A 1 97 ? -5.302 9.142 31.958 1.00 96.00 97 GLU A C 1
ATOM 700 O O . GLU A 1 97 ? -4.119 9.435 31.791 1.00 96.00 97 GLU A O 1
ATOM 705 N N . PHE A 1 98 ? -5.862 8.109 31.331 1.00 95.44 98 PHE A N 1
ATOM 706 C CA . PHE A 1 98 ? -5.131 7.210 30.445 1.00 95.44 98 PHE A CA 1
ATOM 707 C C . PHE A 1 98 ? -4.585 7.946 29.217 1.00 95.44 98 PHE A C 1
ATOM 709 O O . PHE A 1 98 ? -3.421 7.786 28.853 1.00 95.44 98 PHE A O 1
ATOM 716 N N . LYS A 1 99 ? -5.388 8.824 28.603 1.00 94.81 99 LYS A N 1
ATOM 717 C CA . LYS A 1 99 ? -4.925 9.680 27.504 1.00 94.81 99 LYS A CA 1
ATOM 718 C C . LYS A 1 99 ? -3.813 10.626 27.959 1.00 94.81 99 LYS A C 1
ATOM 720 O O . LYS A 1 99 ? -2.857 10.826 27.206 1.00 94.81 99 LYS A O 1
ATOM 725 N N . ALA A 1 100 ? -3.909 11.192 29.163 1.00 93.00 100 ALA A N 1
ATOM 726 C CA . ALA A 1 100 ? -2.850 12.023 29.730 1.00 93.00 100 ALA A CA 1
ATOM 727 C C . ALA A 1 100 ? -1.552 11.219 29.929 1.00 93.00 100 ALA A C 1
ATOM 729 O O . ALA A 1 100 ? -0.498 11.674 29.490 1.00 93.00 100 ALA A O 1
ATOM 730 N N . GLN A 1 101 ? -1.632 10.002 30.478 1.00 90.31 101 GLN A N 1
ATOM 731 C CA . GLN A 1 101 ? -0.488 9.093 30.642 1.00 90.31 101 GLN A CA 1
ATOM 732 C C . GLN A 1 101 ? 0.144 8.682 29.302 1.00 90.31 101 GLN A C 1
ATOM 734 O O . GLN A 1 101 ? 1.365 8.687 29.158 1.00 90.31 101 GLN A O 1
ATOM 739 N N . LEU A 1 102 ? -0.663 8.366 28.284 1.00 88.25 102 LEU A N 1
ATOM 740 C CA . LEU A 1 102 ? -0.145 8.077 26.945 1.00 88.25 102 LEU A CA 1
ATOM 741 C C . LEU A 1 102 ? 0.500 9.306 26.305 1.00 88.25 102 LEU A C 1
ATOM 743 O O . LEU A 1 102 ? 1.515 9.177 25.629 1.00 88.25 102 LEU A O 1
ATOM 747 N N . SER A 1 103 ? -0.053 10.499 26.527 1.00 84.50 103 SER A N 1
ATOM 748 C CA . SER A 1 103 ? 0.519 11.736 25.991 1.00 84.50 103 SER A CA 1
ATOM 749 C C . SER A 1 103 ? 1.888 12.010 26.613 1.00 84.50 103 SER A C 1
ATOM 751 O O . SER A 1 103 ? 2.839 12.251 25.873 1.00 84.50 103 SER A O 1
ATOM 753 N N . THR A 1 104 ? 2.032 11.884 27.937 1.00 82.69 104 THR A N 1
ATOM 754 C CA . THR A 1 104 ? 3.326 12.069 28.617 1.00 82.69 104 THR A CA 1
ATOM 755 C C . THR A 1 104 ? 4.344 11.009 28.200 1.00 82.69 104 THR A C 1
ATOM 757 O O . THR A 1 104 ? 5.469 11.354 27.845 1.00 82.69 104 THR A O 1
ATOM 760 N N . SER A 1 105 ? 3.942 9.735 28.138 1.00 80.31 105 SER A N 1
ATOM 761 C CA . SER A 1 105 ? 4.809 8.646 27.674 1.00 80.31 105 SER A CA 1
ATOM 762 C C . SER A 1 105 ? 5.221 8.831 26.208 1.00 80.31 105 SER A C 1
ATOM 764 O O . SER A 1 105 ? 6.394 8.681 25.867 1.00 80.31 105 SER A O 1
ATOM 766 N N . SER A 1 106 ? 4.297 9.265 25.344 1.00 74.31 106 SER A N 1
ATOM 767 C CA . SER A 1 106 ? 4.597 9.558 23.939 1.00 74.31 106 SER A CA 1
ATOM 768 C C . SER A 1 106 ? 5.573 10.720 23.781 1.00 74.31 106 SER A C 1
ATOM 770 O O . SER A 1 106 ? 6.418 10.663 22.899 1.00 74.31 106 SER A O 1
ATOM 772 N N . MET A 1 107 ? 5.526 11.741 24.645 1.00 64.38 107 MET A N 1
ATOM 773 C CA . MET A 1 107 ? 6.510 12.830 24.645 1.00 64.38 107 MET A CA 1
ATOM 774 C C . MET A 1 107 ? 7.896 12.358 25.091 1.00 64.38 107 MET A C 1
ATOM 776 O O . MET A 1 107 ? 8.890 12.914 24.639 1.00 64.38 107 MET A O 1
ATOM 780 N N . GLN A 1 108 ? 7.963 11.332 25.942 1.00 62.88 108 GLN A N 1
ATOM 781 C CA . GLN A 1 108 ? 9.216 10.771 26.448 1.00 62.88 108 GLN A CA 1
ATOM 782 C C . GLN A 1 108 ? 9.869 9.792 25.455 1.00 62.88 108 GLN A C 1
ATOM 784 O O . GLN A 1 108 ? 11.091 9.701 25.397 1.00 62.88 108 GLN A O 1
ATOM 789 N N . VAL A 1 109 ? 9.060 9.085 24.656 1.00 62.50 109 VAL A N 1
ATOM 790 C CA . VAL A 1 109 ? 9.524 8.199 23.569 1.00 62.50 109 VAL A CA 1
ATOM 791 C C . VAL A 1 109 ? 9.739 8.967 22.262 1.00 62.50 109 VAL A C 1
ATOM 793 O O . VAL A 1 109 ? 10.516 8.534 21.411 1.00 62.50 109 VAL A O 1
ATOM 796 N N . ARG A 1 110 ? 9.083 10.120 22.082 1.00 57.31 110 ARG A N 1
ATOM 797 C CA . ARG A 1 110 ? 9.333 11.007 20.947 1.00 57.31 110 ARG A CA 1
ATOM 798 C C . ARG A 1 110 ? 10.753 11.558 21.080 1.00 57.31 110 ARG A C 1
ATOM 800 O O . ARG A 1 110 ? 11.019 12.269 22.048 1.00 57.31 110 ARG A O 1
ATOM 807 N N . PRO A 1 111 ? 11.655 11.274 20.124 1.00 57.09 111 PRO A N 1
ATOM 808 C CA . PRO A 1 111 ? 12.982 11.866 20.132 1.00 57.09 111 PRO A CA 1
ATOM 809 C C . PRO A 1 111 ? 12.828 13.382 20.230 1.00 57.09 111 PRO A C 1
ATOM 811 O O . PRO A 1 111 ? 12.041 13.984 19.490 1.00 57.09 111 PRO A O 1
ATOM 814 N N . THR A 1 112 ? 13.519 13.990 21.190 1.00 56.66 112 THR A N 1
ATOM 815 C CA . THR A 1 112 ? 13.541 15.437 21.409 1.00 56.66 112 THR A CA 1
ATOM 816 C C . THR A 1 112 ? 14.205 16.102 20.209 1.00 56.66 112 THR A C 1
ATOM 818 O O . THR A 1 112 ? 15.412 16.318 20.183 1.00 56.66 112 THR A O 1
ATOM 821 N N . GLY A 1 113 ? 13.411 16.343 19.174 1.00 61.19 113 GLY A N 1
ATOM 822 C CA . GLY A 1 113 ? 13.871 16.805 17.877 1.00 61.19 113 GLY A CA 1
ATOM 823 C C . GLY A 1 113 ? 13.349 15.896 16.776 1.00 61.19 113 GLY A C 1
ATOM 824 O O . GLY A 1 113 ? 13.647 14.705 16.738 1.00 61.19 113 GLY A O 1
ATOM 825 N N . ALA A 1 114 ? 12.554 16.491 15.888 1.00 60.78 114 ALA A N 1
ATOM 826 C CA . ALA A 1 114 ? 12.610 16.288 14.447 1.00 60.78 114 ALA A CA 1
ATOM 827 C C . ALA A 1 114 ? 13.791 15.393 14.009 1.00 60.78 114 ALA A C 1
ATOM 829 O O . ALA A 1 114 ? 14.876 15.884 13.699 1.00 60.78 114 ALA A O 1
ATOM 830 N N . SER A 1 115 ? 13.612 14.071 14.060 1.00 67.31 115 SER A N 1
ATOM 831 C CA . SER A 1 115 ? 14.684 13.144 13.722 1.00 67.31 115 SER A CA 1
ATOM 832 C C . SER A 1 115 ? 14.908 13.279 12.227 1.00 67.31 115 SER A C 1
ATOM 834 O O . SER A 1 115 ? 14.009 12.993 11.437 1.00 67.31 115 SER A O 1
ATOM 836 N N . ARG A 1 116 ? 16.072 13.804 11.844 1.00 71.88 116 ARG A N 1
ATOM 837 C CA . ARG A 1 116 ? 16.482 13.824 10.443 1.00 71.88 116 ARG A CA 1
ATOM 838 C C . ARG A 1 116 ? 16.464 12.399 9.914 1.00 71.88 116 ARG A C 1
ATOM 840 O O . ARG A 1 116 ? 16.794 11.460 10.642 1.00 71.88 116 ARG A O 1
ATOM 847 N N . CYS A 1 117 ? 16.060 12.246 8.659 1.00 78.88 117 CYS A N 1
ATOM 848 C CA . CYS A 1 117 ? 16.085 10.940 8.028 1.00 78.88 117 CYS A CA 1
ATOM 849 C C . CYS A 1 117 ? 17.518 10.395 8.060 1.00 78.88 117 CYS A C 1
ATOM 851 O O . CYS A 1 117 ? 18.437 11.076 7.625 1.00 78.88 117 CYS A O 1
ATOM 853 N N . THR A 1 118 ? 17.709 9.175 8.562 1.00 78.00 118 THR A N 1
ATOM 854 C CA . THR A 1 118 ? 19.031 8.522 8.641 1.00 78.00 118 THR A CA 1
ATOM 855 C C . THR A 1 118 ? 19.518 8.008 7.278 1.00 78.00 118 THR A C 1
ATOM 857 O O . THR A 1 118 ? 20.614 7.470 7.174 1.00 78.00 118 THR A O 1
ATOM 860 N N . ARG A 1 119 ? 18.700 8.126 6.224 1.00 75.69 119 ARG A N 1
ATOM 861 C CA . ARG A 1 119 ? 19.024 7.670 4.867 1.00 75.69 119 ARG A CA 1
ATOM 862 C C . ARG A 1 119 ? 19.374 8.849 3.968 1.00 75.69 119 ARG A C 1
ATOM 864 O O . ARG A 1 119 ? 18.592 9.210 3.091 1.00 75.69 119 ARG A O 1
ATOM 871 N N . ASP A 1 120 ? 20.554 9.424 4.182 1.00 74.81 120 ASP A N 1
ATOM 872 C CA . ASP A 1 120 ? 21.041 10.568 3.399 1.00 74.81 120 ASP A CA 1
ATOM 873 C C . ASP A 1 120 ? 21.134 10.253 1.894 1.00 74.81 120 ASP A C 1
ATOM 875 O O . ASP A 1 120 ? 20.847 11.112 1.071 1.00 74.81 120 ASP A O 1
ATOM 879 N N . GLU A 1 121 ? 21.412 8.999 1.518 1.00 79.56 121 GLU A N 1
ATOM 880 C CA . GLU A 1 121 ? 21.442 8.528 0.119 1.00 79.56 121 GLU A CA 1
ATOM 881 C C . GLU A 1 121 ? 20.123 8.732 -0.650 1.00 79.56 121 GLU A C 1
ATOM 883 O O . GLU A 1 121 ? 20.116 8.826 -1.878 1.00 79.56 121 GLU A O 1
ATOM 888 N N . ASN A 1 122 ? 18.993 8.814 0.060 1.00 76.19 122 ASN A N 1
ATOM 889 C CA . ASN A 1 122 ? 17.688 9.013 -0.563 1.00 76.19 122 ASN A CA 1
ATOM 890 C C . ASN A 1 122 ? 17.396 10.484 -0.860 1.00 76.19 122 ASN A C 1
ATOM 892 O O . ASN A 1 122 ? 16.376 10.772 -1.487 1.00 76.19 122 ASN A O 1
ATOM 896 N N . HIS A 1 123 ? 18.267 11.399 -0.431 1.00 77.56 123 HIS A N 1
ATOM 897 C CA . HIS A 1 123 ? 18.067 12.832 -0.545 1.00 77.56 123 HIS A CA 1
ATOM 898 C C . HIS A 1 123 ? 19.224 13.489 -1.310 1.00 77.56 123 HIS A C 1
ATOM 900 O O . HIS A 1 123 ? 20.369 13.416 -0.876 1.00 77.56 123 HIS A O 1
ATOM 906 N N . PRO A 1 124 ? 18.953 14.231 -2.398 1.00 72.06 124 PRO A N 1
ATOM 907 C CA . PRO A 1 124 ? 19.964 15.084 -3.025 1.00 72.06 124 PRO A CA 1
ATOM 908 C C . PRO A 1 124 ? 20.255 16.365 -2.211 1.00 72.06 124 PRO A C 1
ATOM 910 O O . PRO A 1 124 ? 21.026 17.212 -2.654 1.00 72.06 124 PRO A O 1
ATOM 913 N N . GLY A 1 125 ? 19.630 16.540 -1.038 1.00 72.88 125 GLY A N 1
ATOM 914 C CA . GLY A 1 125 ? 19.716 17.738 -0.201 1.00 72.88 125 GLY A CA 1
ATOM 915 C C . GLY A 1 125 ? 19.316 17.482 1.256 1.00 72.88 125 GLY A C 1
ATOM 916 O O . GLY A 1 125 ? 19.252 16.340 1.704 1.00 72.88 125 GLY A O 1
ATOM 917 N N . ALA A 1 126 ? 19.057 18.548 2.021 1.00 67.75 126 ALA A N 1
ATOM 918 C CA . ALA A 1 126 ? 18.703 18.423 3.436 1.00 67.75 126 ALA A CA 1
ATOM 919 C C . ALA A 1 126 ? 17.367 17.681 3.620 1.00 67.75 126 ALA A C 1
ATOM 921 O O . ALA A 1 126 ? 16.363 18.043 3.011 1.00 67.75 126 ALA A O 1
ATOM 922 N N . SER A 1 127 ? 17.351 16.659 4.480 1.00 69.06 127 SER A N 1
ATOM 923 C CA . SER A 1 127 ? 16.138 15.900 4.783 1.00 69.06 127 SER A CA 1
ATOM 924 C C . SER A 1 127 ? 15.215 16.671 5.732 1.00 69.06 127 SER A C 1
ATOM 926 O O . SER A 1 127 ? 15.645 17.213 6.757 1.00 69.06 127 SER A O 1
ATOM 928 N N . GLU A 1 128 ? 13.930 16.723 5.385 1.00 68.94 128 GLU A N 1
ATOM 929 C CA . GLU A 1 128 ? 12.894 17.303 6.237 1.00 68.94 128 GLU A CA 1
ATOM 930 C C . GLU A 1 128 ? 12.569 16.393 7.424 1.00 68.94 128 GLU A C 1
ATOM 932 O O . GLU A 1 128 ? 12.678 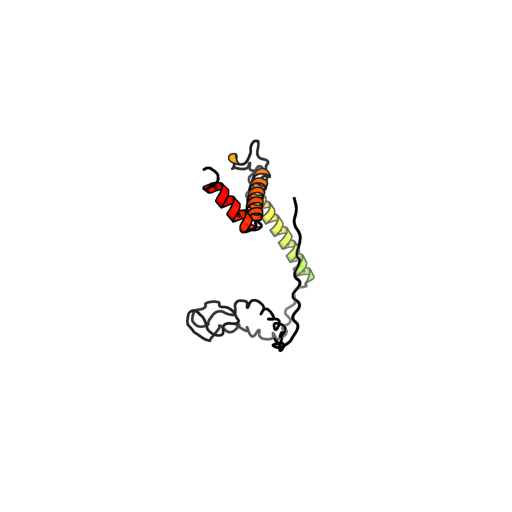15.164 7.359 1.00 68.94 128 GLU A O 1
ATOM 937 N N . SER A 1 129 ? 12.143 17.004 8.526 1.00 67.62 129 SER A N 1
ATOM 938 C CA . SER A 1 129 ? 11.816 16.280 9.743 1.00 67.62 129 SER A CA 1
ATOM 939 C C . SER A 1 129 ? 10.375 15.793 9.758 1.00 67.62 129 SER A C 1
ATOM 941 O O . SER A 1 129 ? 9.448 16.550 10.045 1.00 67.62 129 SER A O 1
ATOM 943 N N . ALA A 1 130 ? 10.203 14.502 9.525 1.00 69.62 130 ALA A N 1
ATOM 944 C CA . ALA A 1 130 ? 8.934 13.807 9.644 1.00 69.62 130 ALA A CA 1
ATOM 945 C C . ALA A 1 130 ? 9.185 12.370 10.118 1.00 69.62 130 ALA A C 1
ATOM 947 O O . ALA A 1 130 ? 10.300 11.862 10.014 1.00 69.62 130 ALA A O 1
ATOM 948 N N . THR A 1 131 ? 8.146 11.698 10.624 1.00 71.62 131 THR A N 1
ATOM 949 C CA . THR A 1 131 ? 8.210 10.256 10.931 1.00 71.62 131 THR A CA 1
ATOM 950 C C . THR A 1 131 ? 8.620 9.446 9.693 1.00 71.62 131 THR A C 1
ATOM 952 O O . THR A 1 131 ? 9.352 8.469 9.815 1.00 71.62 131 THR A O 1
ATOM 955 N N . VAL A 1 132 ? 8.197 9.897 8.506 1.00 80.88 132 VAL A N 1
ATOM 956 C CA . VAL A 1 132 ? 8.722 9.499 7.194 1.00 80.88 132 VAL A CA 1
ATOM 957 C C . VAL A 1 132 ? 8.889 10.777 6.376 1.00 80.88 132 VAL A C 1
ATOM 959 O O . VAL A 1 132 ? 7.919 11.505 6.184 1.00 80.88 132 VAL A O 1
ATOM 962 N N . CYS A 1 133 ? 10.107 11.087 5.936 1.00 85.50 133 CYS A N 1
ATOM 963 C CA . CYS A 1 133 ? 10.365 12.258 5.095 1.00 85.50 133 CYS A CA 1
ATOM 964 C C . CYS A 1 133 ? 9.809 12.060 3.675 1.00 85.50 133 CYS A C 1
ATOM 966 O O . CYS A 1 133 ? 9.755 10.933 3.172 1.00 85.50 133 CYS A O 1
ATOM 968 N N . GLN A 1 134 ? 9.461 13.167 3.014 1.00 84.50 134 GLN A N 1
ATOM 969 C CA . GLN A 1 134 ? 8.876 13.163 1.672 1.00 84.50 134 GLN A CA 1
ATOM 970 C C . GLN A 1 134 ? 9.723 12.370 0.665 1.00 84.50 134 GLN A C 1
ATOM 972 O O . GLN A 1 134 ? 9.201 11.459 0.038 1.00 84.50 134 GLN A O 1
ATOM 977 N N . GLY A 1 135 ? 11.040 12.594 0.597 1.00 85.62 135 GLY A N 1
ATOM 978 C CA . GLY A 1 135 ? 11.895 11.867 -0.357 1.00 85.62 135 GLY A CA 1
ATOM 979 C C . GLY A 1 135 ? 11.952 10.344 -0.144 1.00 85.62 135 GLY A C 1
ATOM 980 O O . GLY A 1 135 ? 12.074 9.589 -1.105 1.00 85.62 135 GLY A O 1
ATOM 981 N N . CYS A 1 136 ? 11.820 9.852 1.096 1.00 87.06 136 CYS A N 1
ATOM 982 C CA . CYS A 1 136 ? 11.713 8.406 1.329 1.00 87.06 136 CYS A CA 1
ATOM 983 C C . CYS A 1 136 ? 10.340 7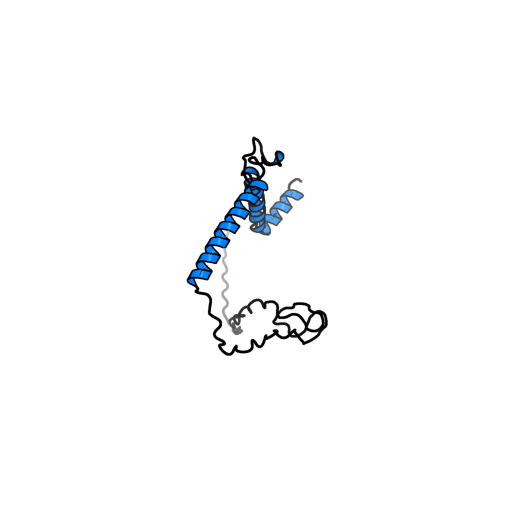.857 0.924 1.00 87.06 136 CYS A C 1
ATOM 985 O O . CYS A 1 136 ? 10.261 6.717 0.468 1.00 87.06 136 CYS A O 1
ATOM 987 N N . TYR A 1 137 ? 9.279 8.646 1.104 1.00 90.25 137 TYR A N 1
ATOM 988 C CA . TYR A 1 137 ? 7.938 8.289 0.652 1.00 90.25 137 TYR A CA 1
ATOM 989 C C . TYR A 1 137 ? 7.862 8.254 -0.878 1.00 90.25 137 TYR A C 1
ATOM 991 O O . TYR A 1 137 ? 7.448 7.244 -1.433 1.00 90.25 137 TYR A O 1
ATOM 999 N N . GLU A 1 138 ? 8.342 9.298 -1.554 1.00 90.69 138 GLU A N 1
ATOM 1000 C CA . GLU A 1 138 ? 8.363 9.398 -3.018 1.00 90.69 138 GLU A CA 1
ATOM 1001 C C . GLU A 1 138 ? 9.164 8.261 -3.644 1.00 90.69 138 GLU A C 1
ATOM 1003 O O . GLU A 1 138 ? 8.646 7.556 -4.497 1.00 90.69 138 GLU A O 1
ATOM 1008 N N . ARG A 1 139 ? 10.367 7.966 -3.139 1.00 90.94 139 ARG A N 1
ATOM 1009 C CA . ARG A 1 139 ? 11.160 6.827 -3.628 1.00 90.94 139 ARG A CA 1
ATOM 1010 C C . ARG A 1 139 ? 10.451 5.482 -3.457 1.00 90.94 139 ARG A C 1
ATOM 1012 O O . ARG A 1 139 ? 10.643 4.564 -4.255 1.00 90.94 139 ARG A O 1
ATOM 1019 N N . LEU A 1 140 ? 9.696 5.308 -2.372 1.00 92.75 140 LEU A N 1
ATOM 1020 C CA . LEU A 1 140 ? 8.904 4.095 -2.185 1.00 92.75 140 LEU A CA 1
ATOM 1021 C C . LEU A 1 140 ? 7.746 4.057 -3.183 1.00 92.75 140 LEU A C 1
ATOM 1023 O O . LEU A 1 140 ? 7.516 3.009 -3.780 1.00 92.75 140 LEU A O 1
ATOM 1027 N N . GLN A 1 141 ? 7.071 5.189 -3.373 1.00 95.50 141 GLN A N 1
ATOM 1028 C CA . GLN A 1 141 ? 5.972 5.338 -4.313 1.00 95.50 141 GLN A CA 1
ATOM 1029 C C . GLN A 1 141 ? 6.431 5.053 -5.746 1.00 95.50 141 GLN A C 1
ATOM 1031 O O . GLN A 1 141 ? 5.870 4.174 -6.379 1.00 95.50 141 GLN A O 1
ATOM 1036 N N . GLU A 1 142 ? 7.537 5.648 -6.196 1.00 95.62 142 GLU A N 1
ATOM 1037 C CA . GLU A 1 142 ? 8.139 5.394 -7.511 1.00 95.62 142 GLU A CA 1
ATOM 1038 C C . GLU A 1 142 ? 8.388 3.898 -7.755 1.00 95.62 142 GLU A C 1
ATOM 1040 O O . GLU A 1 142 ? 8.108 3.369 -8.829 1.00 95.62 142 GLU A O 1
ATOM 1045 N N . ARG A 1 143 ? 8.895 3.174 -6.749 1.00 95.56 143 ARG A N 1
ATOM 1046 C CA . ARG A 1 143 ? 9.123 1.724 -6.861 1.00 95.56 143 ARG A CA 1
ATOM 1047 C C . ARG A 1 143 ? 7.823 0.938 -6.969 1.00 95.56 143 ARG A C 1
ATOM 1049 O O . ARG A 1 143 ? 7.796 -0.077 -7.663 1.00 95.56 143 ARG A O 1
ATOM 1056 N N . VAL A 1 144 ? 6.787 1.360 -6.250 1.00 97.69 144 VAL A N 1
ATOM 1057 C CA . VAL A 1 144 ? 5.453 0.760 -6.350 1.00 97.69 144 VAL A CA 1
ATOM 1058 C C . VAL A 1 144 ? 4.873 1.032 -7.733 1.00 97.69 144 VAL A C 1
ATOM 1060 O O . VAL A 1 144 ? 4.434 0.083 -8.373 1.00 97.69 144 VAL A O 1
ATOM 1063 N N . ASP A 1 145 ? 4.978 2.261 -8.230 1.00 97.06 145 ASP A N 1
ATOM 1064 C CA . ASP A 1 145 ? 4.467 2.670 -9.538 1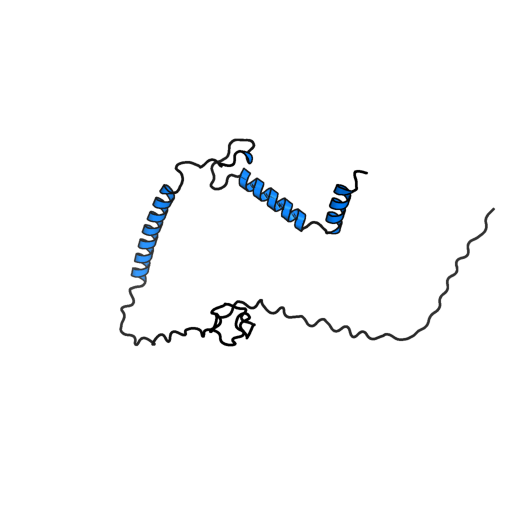.00 97.06 145 ASP A CA 1
ATOM 1065 C C . ASP A 1 145 ? 5.140 1.876 -10.675 1.00 97.06 145 ASP A C 1
ATOM 1067 O O . ASP A 1 145 ? 4.470 1.401 -11.590 1.00 97.06 145 ASP A O 1
ATOM 1071 N N . VAL A 1 146 ? 6.458 1.637 -10.597 1.00 96.12 146 VAL A N 1
ATOM 1072 C CA . VAL A 1 146 ? 7.181 0.788 -11.566 1.00 96.12 146 VAL A CA 1
ATOM 1073 C C . VAL A 1 146 ? 6.697 -0.665 -11.524 1.00 96.12 146 VAL A C 1
ATOM 1075 O O . VAL A 1 146 ? 6.508 -1.281 -12.573 1.00 96.12 146 VAL A O 1
ATOM 1078 N N . LEU A 1 147 ? 6.496 -1.234 -10.331 1.00 96.06 147 LEU A N 1
ATOM 1079 C CA . LEU A 1 147 ? 5.997 -2.607 -10.191 1.00 96.06 147 LEU A CA 1
ATOM 1080 C C . LEU A 1 147 ? 4.549 -2.736 -10.667 1.00 96.06 147 LEU A C 1
ATOM 1082 O O . LEU A 1 147 ? 4.195 -3.736 -11.287 1.00 96.06 147 LEU A O 1
ATOM 1086 N N . GLU A 1 148 ? 3.723 -1.731 -10.396 1.00 96.25 148 GLU A N 1
ATOM 1087 C CA . GLU A 1 148 ? 2.349 -1.669 -10.869 1.00 96.25 148 GLU A CA 1
ATOM 1088 C C . GLU A 1 148 ? 2.303 -1.561 -12.395 1.00 96.25 148 GLU A C 1
ATOM 1090 O O . GLU A 1 148 ? 1.565 -2.309 -13.033 1.00 96.25 148 GLU A O 1
ATOM 1095 N N . ALA A 1 149 ? 3.133 -0.710 -12.999 1.00 94.25 149 ALA A N 1
ATOM 1096 C CA . ALA A 1 149 ? 3.255 -0.623 -14.451 1.00 94.25 149 ALA A CA 1
ATOM 1097 C C . ALA A 1 149 ? 3.715 -1.956 -15.063 1.00 94.25 149 ALA A C 1
ATOM 1099 O O . ALA A 1 149 ? 3.137 -2.414 -16.045 1.00 94.25 149 ALA A O 1
ATOM 1100 N N . ALA A 1 150 ? 4.700 -2.624 -14.453 1.00 91.69 150 ALA A N 1
ATOM 1101 C CA . ALA A 1 150 ? 5.170 -3.933 -14.905 1.00 91.69 150 ALA A CA 1
ATOM 1102 C C . ALA A 1 150 ? 4.087 -5.019 -14.797 1.00 91.69 150 ALA A C 1
ATOM 1104 O O . ALA A 1 150 ? 4.003 -5.888 -15.661 1.00 91.69 150 ALA A O 1
ATOM 1105 N N . LEU A 1 151 ? 3.241 -4.971 -13.763 1.00 92.50 151 LEU A N 1
ATOM 1106 C CA . LEU A 1 151 ? 2.120 -5.901 -13.610 1.00 92.50 151 LEU A CA 1
ATOM 1107 C C . LEU A 1 151 ? 1.041 -5.687 -14.681 1.00 92.50 151 LEU A C 1
ATOM 1109 O O . LEU A 1 151 ? 0.396 -6.648 -15.097 1.00 92.50 151 LEU A O 1
ATOM 1113 N N . HIS A 1 152 ? 0.848 -4.442 -15.114 1.00 94.69 152 HIS A N 1
ATOM 1114 C CA . HIS A 1 152 ? -0.112 -4.083 -16.156 1.00 94.69 152 HIS A CA 1
ATOM 1115 C C . HIS A 1 152 ? 0.443 -4.216 -17.583 1.00 94.69 152 HIS A C 1
ATOM 1117 O O . HIS A 1 152 ? -0.307 -4.014 -18.535 1.00 94.69 152 HIS A O 1
ATOM 1123 N N . MET A 1 153 ? 1.721 -4.565 -17.748 1.00 93.56 153 MET A N 1
ATOM 1124 C CA . MET A 1 153 ? 2.333 -4.774 -19.058 1.00 93.56 153 MET A CA 1
ATOM 1125 C C . MET A 1 153 ? 1.792 -6.046 -19.724 1.00 93.56 153 MET A C 1
ATOM 1127 O O . MET A 1 153 ? 1.731 -7.118 -19.114 1.00 93.56 153 MET A O 1
ATOM 1131 N N . ASP A 1 154 ? 1.445 -5.948 -21.007 1.00 94.81 154 ASP A N 1
ATOM 1132 C CA . ASP A 1 154 ? 0.994 -7.098 -21.784 1.00 94.81 154 ASP A CA 1
ATOM 1133 C C . ASP A 1 154 ? 2.133 -8.098 -22.024 1.00 94.81 154 ASP A C 1
ATOM 1135 O O . ASP A 1 154 ? 3.271 -7.735 -22.314 1.00 94.81 154 ASP A O 1
ATOM 1139 N N . VAL A 1 155 ? 1.814 -9.397 -22.018 1.00 93.38 155 VAL A N 1
ATOM 1140 C CA . VAL A 1 155 ? 2.814 -10.473 -22.189 1.00 93.38 155 VAL A CA 1
ATOM 1141 C C . VAL A 1 155 ? 3.582 -10.357 -23.513 1.00 93.38 155 VAL A C 1
ATOM 1143 O O . VAL A 1 155 ? 4.758 -10.704 -23.577 1.00 93.38 155 VAL A O 1
ATOM 1146 N N . LYS A 1 156 ? 2.935 -9.863 -24.577 1.00 94.62 156 LYS A N 1
ATOM 1147 C CA . LYS A 1 156 ? 3.589 -9.644 -25.877 1.00 94.62 156 LYS A CA 1
ATOM 1148 C C . LYS A 1 156 ? 4.611 -8.514 -25.816 1.00 94.62 156 LYS A C 1
ATOM 1150 O O . LYS A 1 156 ? 5.694 -8.657 -26.369 1.00 94.62 156 LYS A O 1
ATOM 1155 N N . GLU A 1 157 ? 4.262 -7.423 -25.146 1.00 93.38 157 GLU A N 1
ATOM 1156 C CA . GLU A 1 157 ? 5.147 -6.278 -24.950 1.00 93.38 157 GLU A CA 1
ATOM 1157 C C . GLU A 1 157 ? 6.326 -6.668 -24.056 1.00 93.38 157 GLU A C 1
ATOM 1159 O O . GLU A 1 157 ? 7.475 -6.461 -24.434 1.00 93.38 157 GLU A O 1
ATOM 1164 N N . ALA A 1 158 ? 6.062 -7.367 -22.949 1.00 93.31 158 ALA A N 1
ATOM 1165 C CA . ALA A 1 158 ? 7.104 -7.897 -22.075 1.00 93.31 158 ALA A CA 1
ATOM 1166 C C . ALA A 1 158 ? 8.070 -8.837 -22.823 1.00 93.31 158 ALA A C 1
ATOM 1168 O O . ALA A 1 158 ? 9.286 -8.736 -22.664 1.00 93.31 158 ALA A O 1
ATOM 1169 N N . ALA A 1 159 ? 7.548 -9.731 -23.672 1.00 93.38 159 ALA A N 1
ATOM 1170 C CA . ALA A 1 159 ? 8.372 -10.619 -24.491 1.00 93.38 159 ALA A CA 1
ATOM 1171 C C . ALA A 1 159 ? 9.211 -9.850 -25.523 1.00 93.38 159 ALA A C 1
ATOM 1173 O O . ALA A 1 159 ? 10.363 -10.217 -25.749 1.00 93.38 159 ALA A O 1
ATOM 1174 N N . GLN A 1 160 ? 8.664 -8.782 -26.112 1.00 93.88 160 GLN A N 1
ATOM 1175 C CA . GLN A 1 160 ? 9.395 -7.924 -27.043 1.00 93.88 160 GLN A CA 1
ATOM 1176 C C . GLN A 1 160 ? 10.538 -7.185 -26.341 1.00 93.88 160 GLN A C 1
ATOM 1178 O O . GLN A 1 160 ? 11.653 -7.205 -26.842 1.00 93.88 160 GLN A O 1
ATOM 1183 N N . VAL A 1 161 ? 10.305 -6.626 -25.148 1.00 92.19 161 VAL A N 1
ATOM 1184 C CA . VAL A 1 161 ? 11.354 -5.963 -24.352 1.00 92.19 161 VAL A CA 1
ATOM 1185 C C . VAL A 1 161 ? 12.505 -6.924 -24.043 1.00 92.19 161 VAL A C 1
ATOM 1187 O O . VAL A 1 161 ? 13.671 -6.555 -24.168 1.00 92.19 161 VAL A O 1
ATOM 1190 N N . VAL A 1 162 ? 12.199 -8.171 -23.669 1.00 92.31 162 VAL A N 1
ATOM 1191 C CA . VAL A 1 162 ? 13.227 -9.199 -23.425 1.00 92.31 162 VAL A CA 1
ATOM 1192 C C . VAL A 1 162 ? 13.955 -9.573 -24.714 1.00 92.31 162 VAL A C 1
ATOM 1194 O O . VAL A 1 162 ? 15.175 -9.731 -24.696 1.00 92.31 162 VAL A O 1
ATOM 1197 N N . TYR A 1 163 ? 13.224 -9.722 -25.820 1.00 94.19 163 TYR A N 1
ATOM 1198 C CA . TYR A 1 163 ? 13.819 -10.015 -27.119 1.00 94.19 163 TYR A CA 1
ATOM 1199 C C . TYR A 1 163 ? 14.799 -8.913 -27.531 1.00 94.19 163 TYR A C 1
ATOM 1201 O O . TYR A 1 163 ? 15.948 -9.212 -27.846 1.00 94.19 163 TYR A O 1
ATOM 1209 N N . ASP A 1 164 ? 14.378 -7.652 -27.444 1.00 95.06 164 ASP A N 1
ATOM 1210 C CA . ASP A 1 164 ? 15.198 -6.502 -27.809 1.00 95.06 164 ASP A CA 1
ATOM 1211 C C . ASP A 1 164 ? 16.440 -6.404 -26.911 1.00 95.06 164 ASP A C 1
ATOM 1213 O O . ASP A 1 164 ? 17.556 -6.276 -27.406 1.00 95.06 164 ASP A O 1
ATOM 1217 N N . ALA A 1 165 ? 16.285 -6.559 -25.593 1.00 93.31 165 ALA A N 1
ATOM 1218 C CA . ALA A 1 165 ? 17.397 -6.459 -24.647 1.00 93.31 165 ALA A CA 1
ATOM 1219 C C . ALA A 1 165 ? 18.479 -7.540 -24.828 1.00 93.31 165 ALA A C 1
ATOM 1221 O O . ALA A 1 165 ? 19.632 -7.316 -24.465 1.00 93.31 165 ALA A O 1
ATOM 1222 N N . VAL A 1 166 ? 18.115 -8.725 -25.327 1.00 94.81 166 VAL A N 1
ATOM 1223 C CA . VAL A 1 166 ? 19.047 -9.858 -25.459 1.00 94.81 166 VAL A CA 1
ATOM 1224 C C . VAL A 1 166 ? 19.564 -10.017 -26.890 1.00 94.81 166 VAL A C 1
ATOM 1226 O O . VAL A 1 166 ? 20.699 -10.454 -27.075 1.00 94.81 166 VAL A O 1
ATOM 1229 N N . TRP A 1 167 ? 18.755 -9.680 -27.898 1.00 89.44 167 TRP A N 1
ATOM 1230 C CA . TRP A 1 167 ? 19.031 -10.004 -29.300 1.00 89.44 167 TRP A CA 1
ATOM 1231 C C . TRP A 1 167 ? 19.040 -8.805 -30.262 1.00 89.44 167 TRP A C 1
ATOM 1233 O O . TRP A 1 167 ? 19.326 -9.022 -31.435 1.00 89.44 167 TRP A O 1
ATOM 1243 N N . ALA A 1 168 ? 18.770 -7.562 -29.835 1.00 79.38 168 ALA A N 1
ATOM 1244 C CA . ALA A 1 168 ? 18.813 -6.410 -30.754 1.00 79.38 168 ALA A CA 1
ATOM 1245 C C . ALA A 1 168 ? 20.218 -5.815 -30.992 1.00 79.38 168 ALA A C 1
ATOM 1247 O O . ALA A 1 168 ? 20.378 -5.048 -31.936 1.00 79.38 168 ALA A O 1
ATOM 1248 N N . ASP A 1 169 ? 21.230 -6.172 -30.192 1.00 77.31 169 ASP A N 1
ATOM 1249 C CA . ASP A 1 169 ? 22.609 -5.648 -30.308 1.00 77.31 169 ASP A CA 1
ATOM 1250 C C . ASP A 1 169 ? 23.515 -6.444 -31.286 1.00 77.31 169 ASP A C 1
ATOM 1252 O O . ASP A 1 169 ? 24.743 -6.324 -31.246 1.00 77.31 169 ASP A O 1
ATOM 1256 N N . THR A 1 170 ? 22.934 -7.262 -32.174 1.00 60.75 170 THR A N 1
ATOM 1257 C CA . THR A 1 170 ? 23.649 -7.978 -33.257 1.00 60.75 170 THR A CA 1
ATOM 1258 C C . THR A 1 170 ? 23.368 -7.380 -34.624 1.00 60.75 170 THR A C 1
ATOM 1260 O O . THR A 1 170 ? 24.339 -7.192 -35.390 1.00 60.75 170 THR A O 1
#

Secondary structure (DSSP, 8-state):
-----------------------PPP----------B-SPBTTT----BTT-SS-TTT----BPPP-----------------HHHHHHHHHHHHHHHHHHHHHHHHHHS-SS----S-GGG-SSPPP-SSS-HHHHHHHHHHHHHHHHHHHS-HHHHHHHHHHHHHTT-

Foldseek 3Di:
DDDDDDDDDDDDDDDDDDDDPPPDPPDPPPPPDQFDWDAAAPPPRHIDGPPDQADPPPRDRHGDDPPPPPPPPDDCPPPVPPPPVVVVVVVVVVVVVVVVVVVVVCVVVPPPDLDFPPCCVLDPDGFGRDPATPSNVVVVVVVVVVVVVVVVDDPVRVVVVVCCVPPVVD

Sequence (170 aa):
MSPTTATQTATIQGGGQPIAHANQPPAARVASKPAGFGLPCAKCKTYYAANLKVCPVCKGTERVAPAVATIPAATPLSEETPDLAVLEAERERFLREFKAQLSTSSMQVRPTGASRCTRDENHPGASESATVCQGCYERLQERVDVLEAALHMDVKEAAQVVYDAVWADT

pLDDT: mean 75.34, std 19.71, range [31.2, 97.69]

Radius of gyration: 36.91 Å; chains: 1; bounding box: 56×56×121 Å